Protein AF-A0A0D2N0L1-F1 (afdb_monomer)

Mean predicted aligned error: 6.17 Å

Sequence (76 aa):
DNAPQYIAAVNLLVKRYHIHHIRILPYNSGAQGPIERRHYDVRESILKATDGKPEDWPDVFDSVFWSERVTIQKST

Solvent-accessible surface area (backbone atoms only — not comparable to full-atom values): 4758 Å² total; per-residue (Å²): 130,82,53,71,70,52,52,54,52,39,55,52,38,32,74,78,68,68,46,74,81,82,84,73,68,85,90,46,58,81,78,43,44,69,57,53,52,51,54,49,52,52,50,52,49,39,33,62,72,38,78,69,38,69,87,52,40,80,83,45,42,68,61,43,58,49,48,69,67,72,51,85,75,82,87,127

Foldseek 3Di:
DVPPVVVVVVVVCCVPPVRDDDDDDPPPCVVCVVVVVLVVQLQVLLCVVVVNDNVCSVVCNVVSVVCSVPDDDDDD

Nearest PDB structures (foldseek):
  8wtc-assembly2_D  TM=3.499E-01  e=4.645E+00  Bacillus subtilis subsp. subtilis str. 168
  8t56-assembly1_A  TM=2.035E-01  e=9.042E+00  Arabidopsis thaliana

Secondary structure (DSSP, 8-state):
---HHHHHHHHHHHHHH------PPTT-HHHHHHHHHHHHHHHHHHHHHTTT-GGGHHHHHHHHHHHHHHS-----

Radius of gyration: 16.07 Å; Cα contacts (8 Å, |Δi|>4): 38; chains: 1; bounding box: 32×33×40 Å

Organism: Hypholoma sublateritium (strain FD-334 SS-4) (NCBI:txid945553)

Structure (mmCIF, N/CA/C/O backbone):
data_AF-A0A0D2N0L1-F1
#
_entry.id   AF-A0A0D2N0L1-F1
#
loop_
_atom_site.group_PDB
_atom_site.id
_atom_site.type_symbol
_atom_site.label_atom_id
_atom_site.label_alt_id
_atom_site.label_comp_id
_atom_site.label_asym_id
_atom_site.label_entity_id
_atom_site.label_seq_id
_atom_site.pdbx_PDB_ins_code
_atom_site.Cartn_x
_atom_site.Cartn_y
_atom_site.Cartn_z
_atom_site.occupancy
_atom_site.B_iso_or_equiv
_atom_site.auth_seq_id
_atom_site.auth_comp_id
_atom_site.auth_asym_id
_atom_site.auth_atom_id
_atom_site.pdbx_PDB_model_num
ATOM 1 N N . ASP A 1 1 ? 11.162 0.199 -6.545 1.00 74.00 1 ASP A N 1
ATOM 2 C CA . ASP A 1 1 ? 12.418 -0.069 -5.819 1.00 74.00 1 ASP A CA 1
ATOM 3 C C . ASP A 1 1 ? 13.256 -1.057 -6.628 1.00 74.00 1 ASP A C 1
ATOM 5 O O . ASP A 1 1 ? 12.697 -1.766 -7.456 1.00 74.00 1 ASP A O 1
ATOM 9 N N . ASN A 1 2 ? 14.571 -1.087 -6.421 1.00 82.31 2 ASN A N 1
ATOM 10 C CA . ASN A 1 2 ? 15.531 -1.877 -7.194 1.00 82.31 2 ASN A CA 1
ATOM 11 C C . ASN A 1 2 ? 16.061 -3.102 -6.428 1.00 82.31 2 ASN A C 1
ATOM 13 O O . ASN A 1 2 ? 17.114 -3.632 -6.784 1.00 82.31 2 ASN A O 1
ATOM 17 N N . ALA A 1 3 ? 15.372 -3.557 -5.376 1.00 84.25 3 ALA A N 1
ATOM 18 C CA . ALA A 1 3 ? 15.794 -4.756 -4.659 1.00 84.25 3 ALA A CA 1
ATOM 19 C C . ALA A 1 3 ? 15.860 -5.978 -5.609 1.00 84.25 3 ALA A C 1
ATOM 21 O O . ALA A 1 3 ? 15.020 -6.094 -6.512 1.00 84.25 3 ALA A O 1
ATOM 22 N N . PRO A 1 4 ? 16.807 -6.918 -5.409 1.00 88.75 4 PRO A N 1
ATOM 23 C CA . PRO A 1 4 ? 17.057 -8.021 -6.346 1.00 88.75 4 PRO A CA 1
ATOM 24 C C . PRO A 1 4 ? 15.816 -8.859 -6.682 1.00 88.75 4 PRO A C 1
ATOM 26 O O . PRO A 1 4 ? 15.613 -9.245 -7.833 1.00 88.75 4 PRO A O 1
ATOM 29 N N . GLN A 1 5 ? 14.946 -9.077 -5.693 1.00 90.31 5 GLN A N 1
ATOM 30 C CA . GLN A 1 5 ? 13.681 -9.799 -5.848 1.00 90.31 5 GLN A CA 1
ATOM 31 C C . GLN A 1 5 ? 12.715 -9.130 -6.840 1.00 90.31 5 GLN A C 1
ATOM 33 O O . GLN A 1 5 ? 12.100 -9.815 -7.657 1.00 90.31 5 GLN A O 1
ATOM 38 N N . TYR A 1 6 ? 12.634 -7.794 -6.840 1.00 87.19 6 TYR A N 1
ATOM 39 C CA . TYR A 1 6 ? 11.789 -7.055 -7.780 1.00 87.19 6 TYR A CA 1
ATOM 40 C C . TYR A 1 6 ? 12.362 -7.103 -9.194 1.00 87.19 6 TYR A C 1
ATOM 42 O O . TYR A 1 6 ? 11.619 -7.312 -10.147 1.00 87.19 6 TYR A O 1
ATOM 50 N N . ILE A 1 7 ? 13.686 -6.988 -9.341 1.00 88.88 7 ILE A N 1
ATOM 51 C CA . ILE A 1 7 ? 14.347 -7.090 -10.651 1.00 88.88 7 ILE A CA 1
ATOM 52 C C . ILE A 1 7 ? 14.098 -8.474 -11.267 1.00 88.88 7 ILE A C 1
ATOM 54 O O . ILE A 1 7 ? 13.747 -8.572 -12.443 1.00 88.88 7 ILE A O 1
ATOM 58 N N . ALA A 1 8 ? 14.226 -9.542 -10.474 1.00 92.25 8 ALA A N 1
ATOM 59 C CA . ALA A 1 8 ? 13.956 -10.903 -10.931 1.00 92.25 8 ALA A CA 1
ATOM 60 C C . ALA A 1 8 ? 12.494 -11.086 -11.379 1.00 92.25 8 ALA A C 1
ATOM 62 O O . ALA A 1 8 ? 12.248 -11.611 -12.469 1.00 92.25 8 ALA A O 1
ATOM 63 N N . ALA A 1 9 ? 11.534 -10.603 -10.583 1.00 92.12 9 ALA A N 1
ATOM 64 C CA . ALA A 1 9 ? 10.113 -10.668 -10.917 1.00 92.12 9 ALA A CA 1
ATOM 65 C C . ALA A 1 9 ? 9.781 -9.874 -12.189 1.00 92.12 9 ALA A C 1
ATOM 67 O O . ALA A 1 9 ? 9.097 -10.382 -13.078 1.00 92.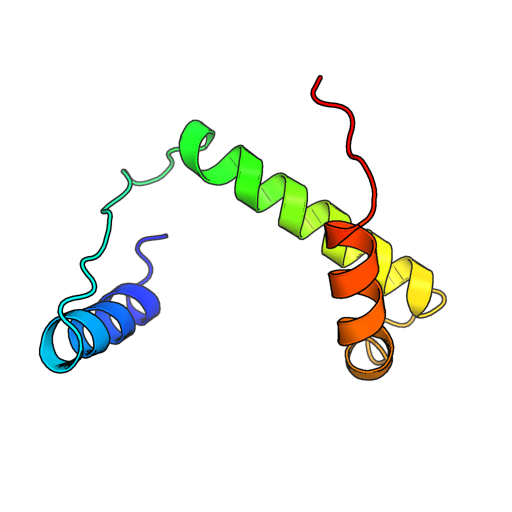12 9 ALA A O 1
ATOM 68 N N . VAL A 1 10 ? 10.309 -8.655 -12.333 1.00 91.69 10 VAL A N 1
ATOM 69 C CA . VAL A 1 10 ? 10.040 -7.851 -13.530 1.00 91.69 10 VAL A CA 1
ATOM 70 C C . VAL A 1 10 ? 10.693 -8.464 -14.766 1.00 91.69 10 VA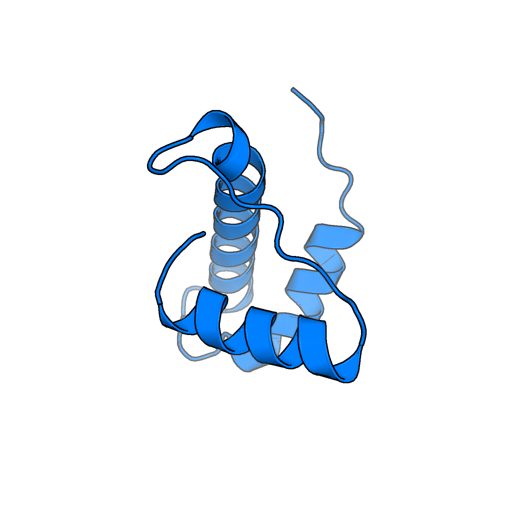L A C 1
ATOM 72 O O . VAL A 1 10 ? 10.067 -8.482 -15.817 1.00 91.69 10 VAL A O 1
ATOM 75 N N . ASN A 1 11 ? 11.877 -9.073 -14.662 1.00 93.00 11 ASN A N 1
ATOM 76 C CA . ASN A 1 11 ? 12.473 -9.801 -15.789 1.00 93.00 11 ASN A CA 1
ATOM 77 C C . ASN A 1 11 ? 11.572 -10.941 -16.300 1.00 93.00 11 ASN A C 1
ATOM 79 O O . ASN A 1 11 ? 11.527 -11.194 -17.507 1.00 93.00 11 ASN A O 1
ATOM 83 N N . LEU A 1 12 ? 10.834 -11.612 -15.410 1.00 95.12 12 LEU A N 1
ATOM 84 C CA . LEU A 1 12 ? 9.835 -12.609 -15.801 1.00 95.12 12 LEU A CA 1
ATOM 85 C C . LEU A 1 12 ? 8.654 -11.958 -16.538 1.00 95.12 12 LEU A C 1
ATOM 87 O O . LEU A 1 12 ? 8.225 -12.457 -17.580 1.00 95.12 12 LEU A O 1
ATOM 91 N N . LEU A 1 13 ? 8.158 -10.829 -16.026 1.00 95.00 13 LEU A N 1
ATOM 92 C CA . LEU A 1 13 ? 7.050 -10.083 -16.630 1.00 95.00 13 LEU A CA 1
ATOM 93 C C . LEU A 1 13 ? 7.419 -9.481 -17.993 1.00 95.00 13 LEU A C 1
ATOM 95 O O . LEU A 1 13 ? 6.609 -9.534 -18.915 1.00 95.00 13 LEU A O 1
ATOM 99 N N . VAL A 1 14 ? 8.650 -8.991 -18.162 1.00 95.88 14 VAL A N 1
ATOM 100 C CA . VAL A 1 14 ? 9.179 -8.511 -19.449 1.00 95.88 14 VAL A CA 1
ATOM 101 C C . VAL A 1 14 ? 9.140 -9.628 -20.484 1.00 95.88 14 VAL A C 1
ATOM 103 O O . VAL A 1 14 ? 8.635 -9.429 -21.585 1.00 95.88 14 VAL A O 1
ATOM 106 N N . LYS A 1 15 ? 9.649 -10.816 -20.134 1.00 96.00 15 LYS A N 1
ATOM 107 C CA . LYS A 1 15 ? 9.727 -11.952 -21.064 1.00 96.00 15 LYS A CA 1
ATOM 108 C C . LYS A 1 15 ? 8.355 -12.476 -21.476 1.00 96.00 15 LYS A C 1
ATOM 110 O O . LYS A 1 15 ? 8.194 -12.898 -22.613 1.00 96.00 15 LYS A O 1
ATOM 115 N N . ARG A 1 16 ? 7.398 -12.497 -20.545 1.00 97.31 16 ARG A N 1
ATOM 116 C CA . ARG A 1 16 ? 6.085 -13.119 -20.765 1.00 97.31 16 ARG A CA 1
ATOM 117 C C . ARG A 1 16 ? 5.033 -12.153 -21.302 1.00 97.31 16 ARG A C 1
ATOM 119 O O . ARG A 1 16 ? 4.161 -12.577 -22.050 1.00 97.31 16 ARG A O 1
ATOM 126 N N . TYR A 1 17 ? 5.099 -10.890 -20.894 1.00 96.81 17 TYR A N 1
ATOM 127 C CA . TYR A 1 17 ? 4.031 -9.913 -21.110 1.00 96.81 17 TYR A CA 1
ATOM 128 C C . TYR A 1 17 ? 4.524 -8.570 -21.658 1.00 96.81 17 TYR A C 1
ATOM 130 O O . TYR A 1 17 ? 3.713 -7.666 -21.824 1.00 96.81 17 TYR A O 1
ATOM 138 N N . HIS A 1 18 ? 5.828 -8.406 -21.915 1.00 93.56 18 HIS A N 1
ATOM 139 C CA . HIS A 1 18 ? 6.422 -7.138 -22.363 1.00 93.56 18 HIS A CA 1
ATOM 140 C C . HIS A 1 18 ? 6.174 -5.957 -21.404 1.00 93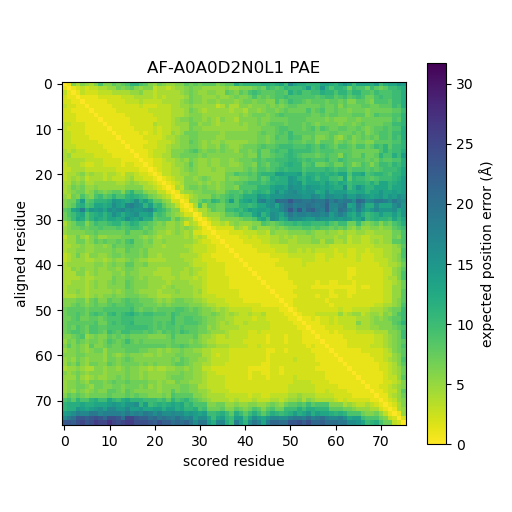.56 18 HIS A C 1
ATOM 142 O O . HIS A 1 18 ? 6.164 -4.796 -21.804 1.00 93.56 18 HIS A O 1
ATOM 148 N N . ILE A 1 19 ? 5.999 -6.245 -20.110 1.00 92.75 19 ILE A N 1
ATOM 149 C CA . ILE A 1 19 ? 5.857 -5.218 -19.073 1.00 92.75 19 ILE A CA 1
ATOM 150 C C . ILE A 1 19 ? 7.254 -4.804 -18.614 1.00 92.75 19 ILE A C 1
ATOM 152 O O . ILE A 1 19 ? 7.933 -5.559 -17.921 1.00 92.75 19 ILE A O 1
ATOM 156 N N . HIS A 1 20 ? 7.687 -3.610 -19.011 1.00 89.00 20 HIS A N 1
ATOM 157 C CA . HIS A 1 20 ? 9.033 -3.106 -18.741 1.00 89.00 20 HIS A CA 1
ATOM 158 C C . HIS A 1 20 ? 9.169 -2.432 -17.372 1.00 89.00 20 HIS A C 1
ATOM 160 O O . HIS A 1 20 ? 8.286 -1.709 -16.916 1.00 89.00 20 HIS A O 1
ATOM 166 N N . HIS A 1 21 ? 10.319 -2.641 -16.725 1.00 84.75 21 HIS A N 1
ATOM 167 C CA . HIS A 1 21 ? 10.668 -1.957 -15.482 1.00 84.75 21 HIS A CA 1
ATOM 168 C C . HIS A 1 21 ? 10.988 -0.480 -15.738 1.00 84.75 21 HIS A C 1
ATOM 170 O O . HIS A 1 21 ? 11.869 -0.169 -16.540 1.00 84.75 21 HIS A O 1
ATOM 176 N N . ILE A 1 22 ? 10.367 0.421 -14.977 1.00 84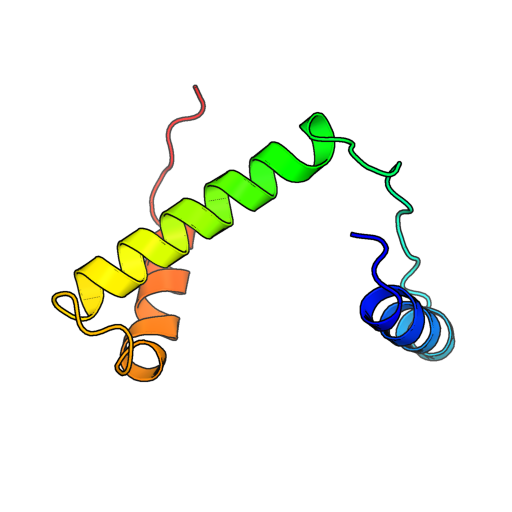.00 22 ILE A N 1
ATOM 177 C CA . ILE A 1 22 ? 10.831 1.806 -14.848 1.00 84.00 22 ILE A CA 1
ATOM 178 C C . ILE A 1 22 ? 11.920 1.845 -13.775 1.00 84.00 22 ILE A C 1
ATOM 180 O O . ILE A 1 22 ? 11.633 1.785 -12.580 1.00 84.00 22 ILE A O 1
ATOM 184 N N . ARG A 1 23 ? 13.182 1.943 -14.201 1.00 78.25 23 ARG A N 1
ATOM 185 C CA . ARG A 1 23 ? 14.318 2.018 -13.278 1.00 78.25 23 ARG A CA 1
ATOM 186 C C . ARG A 1 23 ? 14.355 3.391 -12.610 1.00 78.25 23 ARG A C 1
ATOM 188 O O . ARG A 1 23 ? 14.705 4.385 -13.239 1.00 78.25 23 ARG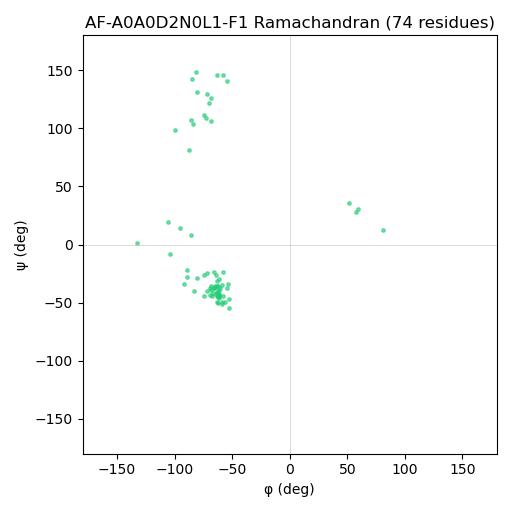 A O 1
ATOM 195 N N . ILE A 1 24 ? 14.036 3.427 -11.323 1.00 75.88 24 ILE A N 1
ATOM 196 C CA . ILE A 1 24 ? 14.224 4.618 -10.490 1.00 75.88 24 ILE A CA 1
ATOM 197 C C . ILE A 1 24 ? 15.681 4.711 -10.022 1.00 75.88 24 ILE A C 1
ATOM 199 O O . ILE A 1 24 ? 16.341 3.685 -9.836 1.00 75.88 24 ILE A O 1
ATOM 203 N N . LEU A 1 25 ? 16.200 5.926 -9.833 1.00 76.44 25 LEU A N 1
ATOM 204 C CA . LEU A 1 25 ? 17.510 6.113 -9.206 1.00 76.44 25 LEU A CA 1
ATOM 205 C C . LEU A 1 25 ? 17.480 5.602 -7.754 1.00 76.44 25 LEU A C 1
ATOM 207 O O . LEU A 1 25 ? 16.444 5.728 -7.092 1.00 76.44 25 LEU A O 1
ATOM 211 N N . PRO A 1 26 ? 18.590 5.033 -7.246 1.00 67.19 26 PRO A N 1
ATOM 212 C CA . PRO A 1 26 ? 18.722 4.735 -5.825 1.00 67.19 26 PRO A CA 1
ATOM 213 C C . PRO A 1 26 ? 18.479 5.998 -4.989 1.00 67.19 26 PRO A C 1
ATOM 215 O O . PRO A 1 26 ? 18.935 7.074 -5.371 1.00 67.19 26 PRO A O 1
ATOM 218 N N . TYR A 1 27 ? 17.787 5.857 -3.856 1.00 63.31 27 TYR A N 1
ATOM 219 C CA . TYR A 1 27 ? 17.542 6.937 -2.889 1.00 63.31 27 TYR A CA 1
ATOM 220 C C . TYR A 1 27 ? 16.799 8.170 -3.444 1.00 63.31 27 TYR A C 1
ATOM 222 O O . TYR A 1 27 ? 17.002 9.286 -2.969 1.00 63.31 27 TYR A O 1
ATOM 230 N N . ASN A 1 28 ? 15.915 7.997 -4.434 1.00 68.81 28 ASN A N 1
ATOM 231 C CA . ASN A 1 28 ? 15.074 9.090 -4.927 1.00 68.81 28 ASN A CA 1
ATOM 232 C C . ASN A 1 28 ? 13.773 9.217 -4.114 1.00 68.81 28 ASN A C 1
ATOM 234 O O . ASN A 1 28 ? 12.705 8.766 -4.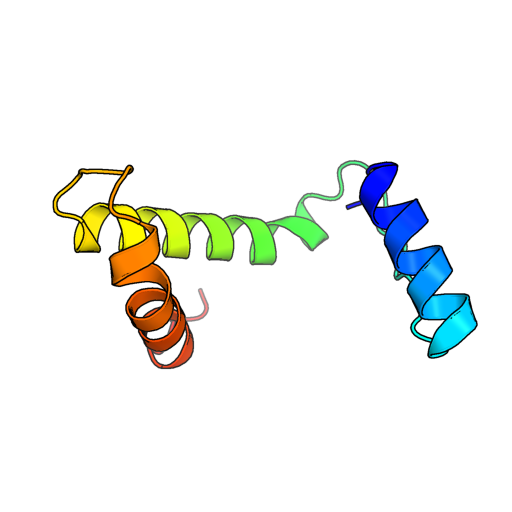542 1.00 68.81 28 ASN A O 1
ATOM 238 N N . SER A 1 29 ? 13.865 9.878 -2.959 1.00 59.53 29 SER A N 1
ATOM 239 C CA . SER A 1 29 ? 12.730 10.146 -2.061 1.00 59.53 29 SER A CA 1
ATOM 240 C C . SER A 1 29 ? 11.585 10.921 -2.727 1.00 59.53 29 SER A C 1
ATOM 242 O O . SER A 1 29 ? 10.437 10.775 -2.319 1.00 59.53 29 SER A O 1
ATOM 244 N N . GLY A 1 30 ? 11.849 11.683 -3.796 1.00 67.69 30 GLY A N 1
ATOM 245 C CA . GLY A 1 30 ? 10.806 12.380 -4.556 1.00 67.69 30 GLY A CA 1
ATOM 246 C C . GLY A 1 30 ? 9.889 11.436 -5.340 1.00 67.69 30 GLY A C 1
ATOM 247 O O . GLY A 1 30 ? 8.682 11.653 -5.395 1.00 67.69 30 GLY A O 1
ATOM 248 N N . ALA A 1 31 ? 10.439 10.357 -5.907 1.00 64.44 31 ALA A N 1
ATOM 249 C CA . ALA A 1 31 ? 9.650 9.353 -6.626 1.00 64.44 31 ALA A CA 1
ATOM 250 C C . ALA A 1 31 ? 8.968 8.352 -5.678 1.00 64.44 31 ALA A C 1
ATOM 252 O O . ALA A 1 31 ? 7.920 7.802 -6.011 1.00 64.44 31 ALA A O 1
ATOM 253 N N . GLN A 1 32 ? 9.564 8.103 -4.508 1.00 73.88 32 GLN A N 1
ATOM 254 C CA . GLN A 1 32 ? 9.051 7.138 -3.532 1.00 73.88 32 GLN A CA 1
ATOM 255 C C . GLN A 1 32 ? 8.067 7.764 -2.537 1.00 73.88 32 GLN A C 1
ATOM 257 O O . GLN A 1 32 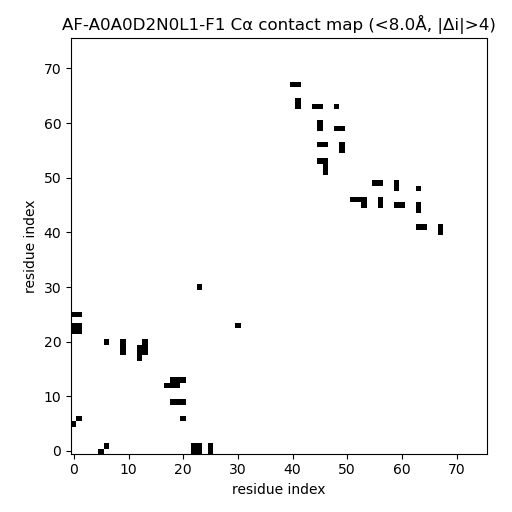? 7.154 7.076 -2.095 1.00 73.88 32 GLN A O 1
ATOM 262 N N . GLY A 1 33 ? 8.180 9.062 -2.250 1.00 79.38 33 GLY A N 1
ATOM 263 C CA . GLY A 1 33 ? 7.374 9.764 -1.248 1.00 79.38 33 GLY A CA 1
ATOM 264 C C . GLY A 1 33 ? 5.854 9.592 -1.397 1.00 79.38 33 GLY A C 1
ATOM 265 O O . GLY A 1 33 ? 5.197 9.267 -0.407 1.00 79.38 33 GLY A O 1
ATOM 266 N N . PRO A 1 34 ? 5.265 9.731 -2.603 1.00 81.69 34 PRO A N 1
ATOM 267 C CA . PRO A 1 34 ? 3.833 9.494 -2.790 1.00 81.69 34 PRO A CA 1
ATOM 268 C C . PRO A 1 34 ? 3.401 8.062 -2.441 1.00 81.69 34 PRO A C 1
ATOM 270 O O . PRO A 1 34 ? 2.336 7.858 -1.862 1.00 81.69 34 PRO A O 1
ATOM 273 N N . ILE A 1 35 ? 4.237 7.069 -2.760 1.00 82.69 35 ILE A N 1
ATOM 274 C CA . ILE A 1 35 ? 3.974 5.653 -2.468 1.00 82.69 35 ILE A CA 1
ATOM 275 C C . ILE A 1 35 ? 4.165 5.377 -0.972 1.00 82.69 35 ILE A C 1
ATOM 277 O O . ILE A 1 35 ? 3.328 4.726 -0.352 1.00 82.69 35 ILE A O 1
ATOM 281 N N . GLU A 1 36 ? 5.237 5.901 -0.379 1.00 85.50 36 GLU A N 1
ATOM 282 C CA . GLU A 1 36 ? 5.548 5.736 1.043 1.00 85.50 36 GLU A CA 1
ATOM 283 C C . GLU A 1 36 ? 4.455 6.327 1.937 1.00 85.50 36 GLU A C 1
ATOM 285 O O . GLU A 1 36 ? 4.020 5.663 2.879 1.00 85.50 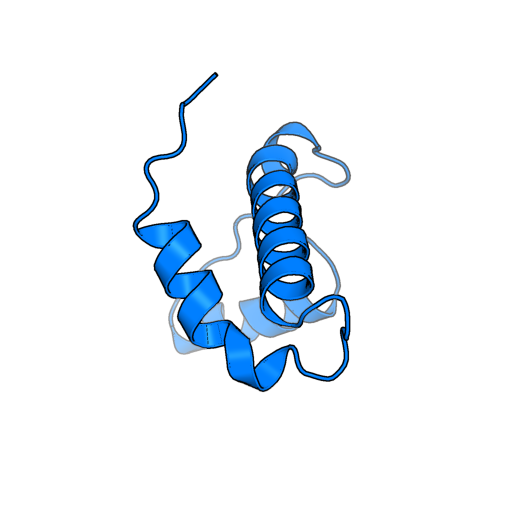36 GLU A O 1
ATOM 290 N N . ARG A 1 37 ? 3.944 7.521 1.604 1.00 87.00 37 ARG A N 1
ATOM 291 C CA . ARG A 1 37 ? 2.825 8.138 2.331 1.00 87.00 37 ARG A CA 1
ATOM 292 C C . ARG A 1 37 ? 1.559 7.287 2.239 1.00 87.00 37 ARG A C 1
ATOM 294 O O . ARG A 1 37 ? 0.938 7.024 3.259 1.00 87.00 37 ARG A O 1
ATOM 301 N N . ARG A 1 38 ? 1.213 6.781 1.051 1.00 86.69 38 ARG A N 1
ATOM 302 C CA . ARG A 1 38 ? 0.040 5.902 0.895 1.00 86.69 38 ARG A CA 1
ATOM 303 C C . ARG A 1 38 ? 0.185 4.588 1.661 1.00 86.69 38 ARG A C 1
ATOM 305 O O . ARG A 1 38 ? -0.786 4.104 2.230 1.00 86.69 38 ARG A O 1
ATOM 312 N N . HIS A 1 39 ? 1.387 4.017 1.715 1.00 89.75 39 HIS A N 1
ATOM 313 C CA . HIS A 1 39 ? 1.646 2.839 2.544 1.00 89.75 39 HIS A CA 1
ATOM 314 C C . HIS A 1 39 ? 1.496 3.134 4.040 1.00 89.75 39 HIS A C 1
ATOM 316 O O . HIS A 1 39 ? 1.045 2.263 4.782 1.00 89.75 39 HIS A O 1
ATOM 322 N N . TYR A 1 40 ? 1.881 4.333 4.484 1.00 91.31 40 TYR A N 1
ATOM 323 C CA . TYR A 1 40 ? 1.680 4.768 5.863 1.00 91.31 40 TYR A CA 1
ATOM 324 C C . TYR A 1 40 ? 0.186 4.862 6.205 1.00 91.31 40 TYR A C 1
ATOM 326 O O . TYR A 1 40 ? -0.240 4.240 7.177 1.00 91.31 40 TYR A O 1
ATOM 334 N N . ASP A 1 41 ? -0.605 5.533 5.361 1.00 91.62 41 ASP A N 1
ATOM 335 C CA . ASP A 1 41 ? -2.056 5.686 5.547 1.00 91.62 41 ASP A CA 1
ATOM 336 C C . ASP A 1 41 ? -2.752 4.319 5.666 1.00 91.62 41 ASP A C 1
ATOM 338 O O . ASP A 1 41 ? -3.458 4.058 6.638 1.00 91.62 41 ASP A O 1
ATOM 342 N N . VAL A 1 42 ? -2.465 3.393 4.739 1.00 93.44 42 VAL A N 1
ATOM 343 C CA . VAL A 1 42 ? -3.024 2.029 4.756 1.00 93.44 42 VAL A CA 1
ATOM 344 C C . VAL A 1 42 ? -2.682 1.298 6.057 1.00 93.44 42 VAL A C 1
ATOM 346 O O . VAL A 1 42 ? -3.545 0.647 6.639 1.00 93.44 42 VAL A O 1
ATOM 349 N N . ARG A 1 43 ? -1.433 1.392 6.532 1.00 93.94 43 ARG A N 1
ATOM 350 C CA . ARG A 1 43 ? -1.003 0.718 7.769 1.00 93.94 43 ARG A CA 1
ATOM 351 C C . ARG A 1 43 ? -1.695 1.288 9.001 1.00 93.94 43 ARG A C 1
ATOM 353 O O . ARG A 1 43 ? -2.111 0.513 9.858 1.00 93.94 43 ARG A O 1
ATOM 360 N N . GLU A 1 44 ? -1.835 2.609 9.086 1.00 95.00 44 GLU A N 1
ATOM 361 C CA . GLU A 1 44 ? -2.607 3.226 10.165 1.00 95.00 44 GLU A CA 1
ATOM 362 C C . GLU A 1 44 ? -4.079 2.813 10.117 1.00 95.00 44 GLU A C 1
ATOM 364 O O . GLU A 1 44 ? -4.654 2.498 11.157 1.00 95.00 44 GLU A O 1
ATOM 369 N N . SER A 1 45 ? -4.688 2.811 8.930 1.00 95.00 45 SER A N 1
ATOM 370 C CA . SER A 1 45 ? -6.086 2.419 8.745 1.00 95.00 45 SER A CA 1
ATOM 371 C C . SER A 1 45 ? -6.317 0.952 9.114 1.00 95.00 45 SER A C 1
ATOM 373 O O . SER A 1 45 ? -7.291 0.658 9.801 1.00 95.00 45 SER A O 1
ATOM 375 N N . ILE A 1 46 ? -5.396 0.047 8.757 1.00 96.94 46 ILE A N 1
ATOM 376 C CA . ILE A 1 46 ? -5.416 -1.356 9.207 1.00 96.94 46 ILE A CA 1
ATOM 377 C C . ILE A 1 46 ? -5.358 -1.429 10.731 1.00 96.94 46 ILE A C 1
ATOM 379 O O . ILE A 1 46 ? -6.219 -2.057 11.334 1.00 96.94 46 ILE A O 1
ATOM 383 N N . LEU A 1 47 ? -4.394 -0.756 11.365 1.00 96.50 47 LEU A N 1
ATOM 384 C CA . LEU A 1 47 ? -4.235 -0.818 12.819 1.00 96.50 47 LEU A CA 1
ATOM 385 C C . LEU A 1 47 ? -5.455 -0.257 13.566 1.00 96.50 47 LEU A C 1
ATOM 387 O O . LEU A 1 47 ? -5.828 -0.771 14.616 1.00 96.50 47 LEU A O 1
ATOM 391 N N . LYS A 1 48 ? -6.090 0.789 13.021 1.00 95.69 48 LYS A N 1
ATOM 392 C CA . LYS A 1 48 ? -7.346 1.341 13.552 1.00 95.69 48 LYS A CA 1
ATOM 393 C C . LYS A 1 48 ? -8.513 0.371 13.355 1.00 95.69 48 LYS A C 1
ATOM 395 O O . LYS A 1 48 ? -9.337 0.250 14.250 1.00 95.69 48 LYS A O 1
ATOM 400 N N . ALA A 1 49 ? -8.581 -0.313 12.214 1.00 95.56 49 ALA A N 1
ATOM 401 C CA . ALA A 1 49 ? -9.647 -1.264 11.905 1.00 95.56 49 ALA A CA 1
ATOM 402 C C . ALA A 1 49 ? -9.556 -2.566 12.719 1.00 95.5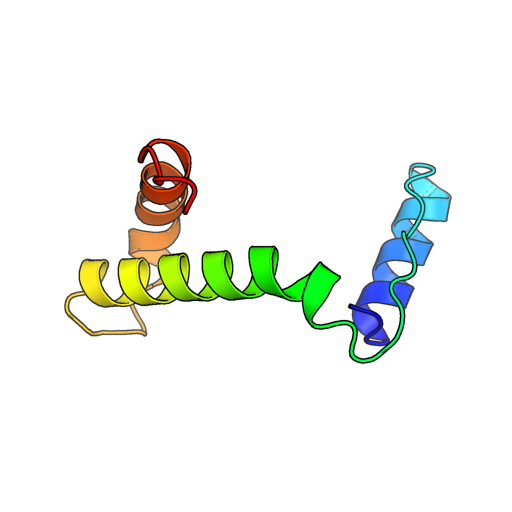6 49 ALA A C 1
ATOM 404 O O . ALA A 1 49 ? -10.579 -3.213 12.922 1.00 95.56 49 ALA A O 1
ATOM 405 N N . THR A 1 50 ? -8.367 -2.939 13.199 1.00 96.56 50 THR A N 1
ATOM 406 C CA . THR A 1 50 ? -8.164 -4.117 14.059 1.00 96.56 50 THR A CA 1
ATOM 407 C C . THR A 1 50 ? -8.161 -3.803 15.559 1.00 96.56 50 THR A C 1
ATOM 409 O O . THR A 1 50 ? -7.699 -4.618 16.357 1.00 96.56 50 THR A O 1
ATOM 412 N N . ASP A 1 51 ? -8.615 -2.613 15.971 1.00 94.50 51 ASP A N 1
ATOM 413 C CA . ASP A 1 51 ? -8.557 -2.151 17.368 1.00 94.50 51 ASP A CA 1
ATOM 414 C C . ASP A 1 51 ? -7.151 -2.277 17.992 1.00 94.50 51 ASP A C 1
ATOM 416 O O . ASP A 1 51 ? -6.978 -2.589 19.173 1.00 94.50 51 ASP A O 1
ATOM 420 N N . GLY A 1 52 ? -6.114 -2.044 17.183 1.00 93.56 52 GLY A N 1
ATOM 421 C CA . GLY A 1 52 ? -4.725 -2.102 17.623 1.00 93.56 52 GLY A CA 1
ATOM 422 C C . GLY A 1 52 ? -4.119 -3.504 17.692 1.00 93.56 52 GLY A C 1
ATOM 423 O O . GLY A 1 52 ? -3.037 -3.627 18.263 1.00 93.56 52 GLY A O 1
ATOM 424 N N . LYS A 1 53 ? -4.761 -4.534 17.123 1.00 95.06 53 LYS A N 1
ATOM 425 C CA . LYS A 1 53 ? -4.228 -5.906 17.011 1.00 95.06 53 LYS A CA 1
ATOM 426 C C . LYS A 1 53 ? -3.662 -6.155 15.613 1.00 95.06 53 LYS A C 1
ATOM 428 O O . LYS A 1 53 ? -4.426 -6.390 14.675 1.00 95.06 53 LYS A O 1
ATOM 433 N N . PRO A 1 54 ? -2.343 -6.053 15.395 1.00 91.25 54 PRO A N 1
ATOM 434 C CA . PRO A 1 54 ? -1.782 -6.171 14.053 1.00 91.25 54 PRO A CA 1
ATOM 435 C C . PRO A 1 54 ? -1.987 -7.553 13.426 1.00 91.25 54 PRO A C 1
ATOM 437 O O . PRO A 1 54 ? -2.003 -7.654 12.207 1.00 91.25 54 PRO A O 1
ATOM 440 N N . GLU A 1 55 ? -2.125 -8.607 14.228 1.00 95.56 55 GLU A N 1
ATOM 441 C CA . GLU A 1 55 ? -2.331 -9.988 13.783 1.00 95.56 55 GLU A CA 1
ATOM 442 C C . GLU A 1 55 ? -3.625 -10.197 12.982 1.00 95.56 55 GLU A C 1
ATOM 444 O O . GLU A 1 55 ? -3.628 -11.005 12.054 1.00 95.56 55 GLU A O 1
ATOM 449 N N . ASP A 1 56 ? -4.663 -9.406 13.262 1.00 95.75 56 ASP A N 1
ATOM 450 C CA . ASP A 1 56 ? -5.984 -9.505 12.630 1.00 95.75 56 ASP A CA 1
ATOM 451 C C . ASP A 1 56 ? -6.053 -8.718 11.302 1.00 95.75 56 ASP A C 1
ATOM 453 O O . ASP A 1 56 ? -7.113 -8.567 10.693 1.00 95.75 56 ASP A O 1
ATOM 457 N N . TRP A 1 57 ? -4.913 -8.205 10.811 1.00 96.25 57 TRP A N 1
ATOM 458 C CA . TRP A 1 57 ? -4.853 -7.437 9.564 1.00 96.25 57 TRP A CA 1
ATOM 459 C C . TRP A 1 57 ? -5.470 -8.133 8.337 1.00 96.25 57 TRP A C 1
ATOM 461 O O . TRP A 1 57 ? -6.029 -7.405 7.508 1.00 96.25 57 TRP A O 1
ATOM 471 N N . PRO A 1 58 ? -5.403 -9.476 8.166 1.00 96.75 58 PRO A N 1
ATOM 472 C CA . PRO A 1 58 ? -5.979 -10.121 6.990 1.00 96.75 58 PRO A CA 1
ATOM 473 C C . PRO A 1 58 ? -7.498 -9.944 6.912 1.00 96.75 58 PRO A C 1
ATOM 475 O O . PRO A 1 58 ? -8.031 -9.824 5.812 1.00 96.75 58 PRO A O 1
ATOM 478 N N . ASP A 1 59 ? -8.177 -9.856 8.058 1.00 96.69 59 ASP A N 1
ATOM 479 C CA . ASP A 1 59 ? -9.640 -9.790 8.130 1.00 96.69 59 ASP A CA 1
ATOM 480 C C . ASP A 1 59 ? -10.184 -8.417 7.707 1.00 96.69 59 ASP A C 1
ATOM 482 O O . ASP A 1 59 ? -11.307 -8.300 7.214 1.00 96.69 59 ASP A O 1
ATOM 486 N N . VAL A 1 60 ? -9.379 -7.361 7.864 1.00 96.12 60 VAL A N 1
ATOM 487 C CA . VAL A 1 60 ? -9.764 -5.978 7.530 1.00 96.12 60 VAL A CA 1
ATOM 488 C C . VAL A 1 60 ? -9.147 -5.472 6.227 1.00 96.12 60 VAL A C 1
ATOM 490 O O . VAL A 1 60 ? -9.513 -4.390 5.761 1.00 96.12 60 VAL A O 1
ATOM 493 N N . PHE A 1 61 ? -8.220 -6.231 5.632 1.00 95.69 61 PHE A N 1
ATOM 494 C CA . PHE A 1 61 ? -7.405 -5.802 4.495 1.00 95.69 61 PHE A CA 1
ATOM 495 C C . PHE A 1 61 ? -8.251 -5.269 3.333 1.00 95.69 61 PHE A C 1
ATOM 497 O O . PHE A 1 61 ? -8.072 -4.125 2.911 1.00 95.69 61 PHE A O 1
ATOM 504 N N . ASP A 1 62 ? -9.216 -6.058 2.858 1.00 96.31 62 ASP A N 1
ATOM 505 C CA . ASP A 1 62 ? -10.046 -5.687 1.707 1.00 96.31 62 ASP A CA 1
ATOM 506 C C . ASP A 1 62 ? -10.874 -4.423 1.980 1.00 96.31 62 ASP A C 1
ATOM 508 O O . ASP A 1 62 ? -10.966 -3.528 1.133 1.00 96.31 62 ASP A O 1
ATOM 512 N N . SER A 1 63 ? -11.420 -4.312 3.193 1.00 95.94 63 SER A N 1
ATOM 513 C CA . SER A 1 63 ? -12.213 -3.160 3.631 1.00 95.94 63 SER A CA 1
ATOM 514 C C . SER A 1 63 ? -11.381 -1.878 3.675 1.00 95.94 63 SER A C 1
ATOM 516 O O . SER A 1 63 ? -11.839 -0.834 3.207 1.00 95.94 63 SER A O 1
ATOM 518 N N . VAL A 1 64 ? -10.144 -1.954 4.178 1.00 95.31 64 VAL A N 1
ATOM 519 C CA . VAL A 1 64 ? -9.237 -0.799 4.238 1.00 95.31 64 VAL A CA 1
ATOM 520 C C . VAL A 1 64 ? -8.781 -0.377 2.843 1.00 95.31 64 VAL A C 1
ATOM 522 O O . VAL A 1 64 ? -8.798 0.809 2.513 1.00 95.31 64 VAL A O 1
ATOM 525 N N . PHE A 1 65 ? -8.416 -1.321 1.972 1.00 94.69 65 PHE A N 1
ATOM 526 C CA . PHE A 1 65 ? -8.033 -0.978 0.598 1.00 94.69 65 PHE A CA 1
ATOM 527 C C . PHE A 1 65 ? -9.189 -0.354 -0.185 1.00 94.69 65 PHE A C 1
ATOM 529 O O . PHE A 1 65 ? -8.979 0.571 -0.977 1.00 94.69 65 PHE A O 1
ATOM 536 N N . TRP A 1 66 ? -10.415 -0.820 0.059 1.00 95.31 66 TRP A N 1
ATOM 537 C CA . TRP A 1 66 ? -11.605 -0.174 -0.472 1.00 95.31 66 TRP A CA 1
ATOM 538 C C . TRP A 1 66 ? -11.757 1.255 0.062 1.00 95.31 66 TRP A C 1
ATOM 540 O O . TRP A 1 66 ? -11.890 2.184 -0.741 1.00 95.31 66 TRP A O 1
ATOM 550 N N . SER A 1 67 ? -11.672 1.463 1.382 1.00 94.56 67 SER A N 1
ATOM 551 C CA . SER A 1 67 ? -11.828 2.793 1.984 1.00 94.56 67 SER A CA 1
ATOM 552 C C . SER A 1 67 ? -10.771 3.788 1.500 1.00 94.56 67 SER A C 1
ATOM 554 O O . SER A 1 67 ? -11.116 4.915 1.147 1.00 94.56 67 SER A O 1
ATOM 556 N N . GLU A 1 68 ? -9.505 3.376 1.398 1.00 91.94 68 GLU A N 1
ATOM 557 C CA . GLU A 1 68 ? -8.394 4.221 0.922 1.00 91.94 68 GLU A CA 1
ATOM 558 C C . GLU A 1 68 ? -8.526 4.631 -0.552 1.00 91.94 68 GLU A C 1
ATOM 560 O O . GLU A 1 68 ? -7.966 5.649 -0.985 1.00 91.94 68 GLU A O 1
ATOM 565 N N . ARG A 1 69 ? -9.275 3.841 -1.334 1.00 90.88 69 ARG A N 1
ATOM 566 C CA . ARG A 1 69 ? -9.578 4.121 -2.739 1.00 90.88 69 ARG A CA 1
ATOM 567 C C . ARG A 1 69 ? -10.754 5.082 -2.906 1.00 90.88 69 ARG A C 1
ATOM 569 O O . ARG A 1 69 ? -10.712 5.908 -3.815 1.00 90.88 69 ARG A O 1
ATOM 576 N N . VAL A 1 70 ? -11.804 4.952 -2.091 1.00 92.94 70 VAL A N 1
ATOM 577 C CA . VAL A 1 70 ? -13.022 5.779 -2.216 1.00 92.94 70 VAL A CA 1
ATOM 578 C C . VAL A 1 70 ? -12.954 7.080 -1.421 1.00 92.94 70 VAL A C 1
ATOM 580 O O . VAL A 1 70 ? -13.668 8.031 -1.739 1.00 92.94 70 VAL A O 1
ATOM 583 N N . THR A 1 71 ? -12.096 7.147 -0.403 1.00 90.06 71 THR A N 1
ATOM 584 C CA . THR A 1 71 ? -11.918 8.355 0.402 1.00 90.06 71 THR A CA 1
ATOM 585 C C . THR A 1 71 ? -11.220 9.427 -0.423 1.00 90.06 71 THR A C 1
ATOM 587 O O . THR A 1 71 ? -10.102 9.245 -0.907 1.00 90.06 71 THR A O 1
ATOM 590 N N . ILE A 1 72 ? -11.879 10.576 -0.570 1.00 85.56 72 ILE A N 1
ATOM 591 C CA . ILE A 1 72 ? -11.299 11.741 -1.234 1.00 85.56 72 ILE A CA 1
ATOM 592 C C . ILE A 1 72 ? -10.171 12.276 -0.350 1.00 85.56 72 ILE A C 1
ATOM 594 O O . ILE A 1 72 ? -10.414 12.893 0.686 1.00 85.56 72 ILE A O 1
ATOM 598 N N . GLN A 1 73 ? -8.928 12.053 -0.769 1.00 75.69 73 GLN A N 1
ATOM 599 C CA . GLN A 1 73 ? -7.769 12.673 -0.139 1.00 75.69 73 GLN A CA 1
ATOM 600 C C . GLN A 1 73 ? -7.615 14.109 -0.657 1.00 75.69 73 GLN A C 1
ATOM 602 O O . GLN A 1 73 ? -7.658 14.357 -1.863 1.00 75.69 73 GLN A O 1
ATOM 607 N N . LYS A 1 74 ? -7.434 15.076 0.249 1.00 73.75 74 LYS A N 1
ATOM 608 C CA . LYS A 1 74 ? -7.056 16.438 -0.148 1.00 73.75 74 LYS A CA 1
ATOM 609 C C . LYS A 1 74 ? -5.626 16.412 -0.687 1.00 73.75 74 LYS A C 1
ATOM 611 O O . LYS A 1 74 ? -4.723 15.948 0.003 1.00 73.75 74 LYS A O 1
ATOM 616 N N . SER A 1 75 ? -5.428 16.930 -1.897 1.00 58.78 75 SER A N 1
ATOM 617 C CA . SER A 1 75 ? -4.089 17.259 -2.388 1.00 58.78 75 SER A CA 1
ATOM 618 C C . SER A 1 75 ? -3.642 18.529 -1.674 1.00 58.78 75 SER A C 1
ATOM 620 O O . SER A 1 75 ? -4.248 19.580 -1.882 1.00 58.78 75 SER A O 1
ATOM 622 N N . THR A 1 76 ? -2.643 18.413 -0.803 1.00 53.06 76 THR A N 1
ATOM 623 C CA . THR A 1 76 ? -1.931 19.568 -0.239 1.00 53.06 76 THR A CA 1
ATOM 624 C C . THR A 1 76 ? -0.887 20.058 -1.226 1.00 53.06 76 THR A C 1
ATOM 626 O O . THR A 1 76 ? -0.239 19.187 -1.852 1.00 53.06 76 THR A O 1
#

InterPro domains:
  IPR001584 Integrase, catalytic core [PS50994] (1-76)
  IPR012337 Ribonuclease H-like superfamily [SSF53098] (1-75)
  IPR036397 Ribonuclease H superfamily [G3DSA:3.30.420.10] (1-76)

pLDDT: mean 87.45, std 10.66, range [53.06, 97.31]